Protein AF-A0AAT9HI46-F1 (afdb_monomer_lite)

InterPro domains:
  IPR004199 Beta galactosidase small chain/ domain 5 [PF02929] (7-74)
  IPR011013 Galactose mutarotase-like domain superfamily [SSF74650] (6-77)
  IPR014718 Glycoside hydrolase-type carbohydrate-binding [G3DSA:2.70.98.10] (1-78)
  IPR050347 Bacterial Beta-galactosidase [PTHR46323] (4-87)

Secondary structure (DSSP, 8-state):
-PPPS--EEEEESS-HHHHHSS--SGGGPPPPSS-EEEEES-------S-SSSPPPPGGG---TTS-------------HHHHHHHHTS-SS-SS-SSS------------------

Radius of gyration: 23.67 Å; chains: 1; bounding box: 73×34×56 Å

Foldseek 3Di:
DAFDLDKDKDKAQDDPCLVPPPDDDPVVGDGHPDIDMDIGRADADPDPPDPPDDDDDPVRDDDPVDDDDTDHDDDDDPDVVVVVVVVPDPSPDDDDDPPPDPDPDDDDDDDDDDDDD

Structure (mmCIF, N/CA/C/O backbone):
data_AF-A0AAT9HI46-F1
#
_entry.id   AF-A0AAT9HI46-F1
#
loop_
_atom_site.group_PDB
_atom_site.id
_atom_site.type_symbol
_atom_site.label_atom_id
_atom_site.label_alt_id
_atom_site.label_comp_id
_atom_site.label_asym_id
_atom_site.label_entity_id
_atom_site.label_seq_id
_atom_site.pdbx_PDB_ins_code
_atom_site.Cartn_x
_atom_site.Cartn_y
_atom_site.Cartn_z
_atom_site.occupancy
_atom_site.B_iso_or_equiv
_atom_site.auth_seq_id
_atom_site.auth_comp_id
_atom_site.auth_asym_id
_atom_site.auth_atom_id
_atom_site.pdbx_PDB_model_num
ATOM 1 N N . MET A 1 1 ? 8.479 -19.634 15.811 1.00 38.72 1 MET A N 1
ATOM 2 C CA . MET A 1 1 ? 8.395 -19.091 14.440 1.00 38.72 1 MET A CA 1
ATOM 3 C C . MET A 1 1 ? 8.182 -17.581 14.526 1.00 38.72 1 MET A C 1
ATOM 5 O O . MET A 1 1 ? 7.104 -17.132 14.912 1.00 38.72 1 MET A O 1
ATOM 9 N N . SER A 1 2 ? 9.244 -16.805 14.315 1.00 59.25 2 SER A N 1
ATOM 10 C CA . SER A 1 2 ? 9.208 -15.350 14.096 1.00 59.25 2 SER A CA 1
ATOM 11 C C . SER A 1 2 ? 8.816 -15.076 12.638 1.00 59.25 2 SER A C 1
ATOM 13 O O . SER A 1 2 ? 9.138 -15.886 11.776 1.00 59.25 2 SER A O 1
ATOM 15 N N . GLY A 1 3 ? 8.065 -14.001 12.376 1.00 59.81 3 GLY A N 1
ATOM 16 C CA . GLY A 1 3 ? 7.784 -13.564 11.000 1.00 59.81 3 GLY A CA 1
ATOM 17 C C . GLY A 1 3 ? 9.003 -12.884 10.375 1.00 59.81 3 GLY A C 1
ATOM 18 O O . GLY A 1 3 ? 9.970 -12.602 11.087 1.00 59.81 3 GLY A O 1
ATOM 19 N N . GLU A 1 4 ? 8.944 -12.616 9.071 1.00 69.25 4 GLU A N 1
ATOM 20 C CA . GLU A 1 4 ? 9.999 -11.871 8.369 1.00 69.25 4 GLU A CA 1
ATOM 21 C C . GLU A 1 4 ? 10.201 -10.475 8.998 1.00 69.25 4 GLU A C 1
ATOM 23 O O . GLU A 1 4 ? 9.215 -9.821 9.355 1.00 69.25 4 GLU A O 1
ATOM 28 N N . PRO A 1 5 ? 11.453 -10.003 9.164 1.00 69.69 5 PRO A N 1
ATOM 29 C CA . PRO A 1 5 ? 11.740 -8.770 9.894 1.00 69.69 5 PRO A CA 1
ATOM 30 C C . PRO A 1 5 ? 11.401 -7.501 9.102 1.00 69.69 5 PRO A C 1
ATOM 32 O O . PRO A 1 5 ? 11.257 -6.438 9.703 1.00 69.69 5 PRO A O 1
ATOM 35 N N . LEU A 1 6 ? 11.283 -7.594 7.773 1.00 80.19 6 LEU A N 1
ATOM 36 C CA . LEU A 1 6 ? 10.993 -6.469 6.887 1.00 80.19 6 LEU A CA 1
ATOM 37 C C . LEU A 1 6 ? 9.762 -6.796 6.038 1.00 80.19 6 LEU A C 1
ATOM 39 O O . LEU A 1 6 ? 9.737 -7.797 5.325 1.00 80.19 6 LEU A O 1
ATOM 43 N N . LEU A 1 7 ? 8.745 -5.945 6.142 1.00 89.38 7 LEU A N 1
ATOM 44 C CA . LEU A 1 7 ? 7.484 -6.022 5.409 1.00 89.38 7 LEU A CA 1
ATOM 45 C C . LEU A 1 7 ? 7.123 -4.626 4.910 1.00 89.38 7 LEU A C 1
ATOM 47 O O . LEU A 1 7 ? 7.458 -3.625 5.548 1.00 89.38 7 LEU A O 1
ATOM 51 N N . GLU A 1 8 ? 6.385 -4.568 3.812 1.00 93.00 8 GLU A N 1
ATOM 52 C CA . GLU A 1 8 ? 5.755 -3.341 3.340 1.00 93.00 8 GLU A CA 1
ATOM 53 C C . GLU A 1 8 ? 4.315 -3.281 3.854 1.00 93.00 8 GLU A C 1
ATOM 55 O O . GLU A 1 8 ? 3.567 -4.259 3.760 1.00 93.00 8 GLU A O 1
ATOM 60 N N . ILE A 1 9 ? 3.925 -2.134 4.416 1.00 93.88 9 ILE A N 1
ATOM 61 C CA . ILE A 1 9 ? 2.620 -1.943 5.054 1.00 93.88 9 ILE A CA 1
ATOM 62 C C . ILE A 1 9 ? 1.972 -0.660 4.536 1.00 93.88 9 ILE A C 1
ATOM 64 O O . ILE A 1 9 ? 2.613 0.387 4.480 1.00 93.88 9 ILE A O 1
ATOM 68 N N . ASN A 1 10 ? 0.678 -0.724 4.230 1.00 96.12 10 ASN A N 1
ATOM 69 C CA . ASN A 1 10 ? -0.170 0.439 3.971 1.00 96.12 10 ASN A CA 1
ATOM 70 C C . ASN A 1 10 ? -1.465 0.318 4.785 1.00 96.12 10 ASN A C 1
ATOM 72 O O . ASN A 1 10 ? -2.049 -0.762 4.847 1.00 96.12 10 ASN A O 1
ATOM 76 N N . ALA A 1 11 ? -1.924 1.415 5.384 1.00 96.31 11 ALA A N 1
ATOM 77 C CA . ALA A 1 11 ? -3.193 1.493 6.100 1.00 96.31 11 ALA A CA 1
ATOM 78 C C . ALA A 1 11 ? -3.970 2.724 5.618 1.00 96.31 11 ALA A C 1
ATOM 80 O O . ALA A 1 11 ? -3.483 3.848 5.729 1.00 96.31 11 ALA A O 1
ATOM 81 N N . SER A 1 12 ? -5.165 2.514 5.066 1.00 96.88 12 SER A N 1
ATOM 82 C CA . SER A 1 12 ? -5.964 3.569 4.432 1.00 96.88 12 SER A CA 1
ATOM 83 C C . SER A 1 12 ? -7.461 3.346 4.638 1.00 96.88 12 SER A C 1
ATOM 85 O O . SER A 1 12 ? -7.900 2.222 4.846 1.00 96.88 12 SER A O 1
ATOM 87 N N . HIS A 1 13 ? -8.267 4.400 4.518 1.00 97.69 13 HIS A N 1
ATOM 88 C CA . HIS A 1 13 ? -9.734 4.311 4.489 1.00 97.69 13 HIS A CA 1
ATOM 89 C C . HIS A 1 13 ? -10.299 3.989 3.092 1.00 97.69 13 HIS A C 1
ATOM 91 O O . HIS A 1 13 ? -11.505 4.101 2.870 1.00 97.69 13 HIS A O 1
ATOM 97 N N . PHE A 1 14 ? -9.438 3.596 2.150 1.00 96.62 14 PHE A N 1
ATOM 98 C CA . PHE A 1 14 ? -9.795 3.292 0.766 1.00 96.62 14 PHE A CA 1
ATOM 99 C C . PHE A 1 14 ? -9.270 1.917 0.361 1.00 96.62 14 PHE A C 1
ATOM 101 O O . PHE A 1 14 ? -8.122 1.565 0.645 1.00 96.62 14 PHE A O 1
ATOM 108 N N . THR A 1 15 ? -10.107 1.150 -0.329 1.00 95.19 15 THR A N 1
ATOM 109 C CA . THR A 1 15 ? -9.689 -0.086 -1.001 1.00 95.19 15 THR A CA 1
ATOM 110 C C . THR A 1 15 ? -8.917 0.238 -2.289 1.00 95.19 15 THR A C 1
ATOM 112 O O . THR A 1 15 ? -9.072 1.337 -2.833 1.00 95.19 15 THR A O 1
ATOM 115 N N . PRO A 1 16 ? -8.093 -0.688 -2.814 1.00 93.00 16 PRO A N 1
ATOM 116 C CA . PRO A 1 16 ? -7.467 -0.515 -4.127 1.00 93.00 16 PRO A CA 1
ATOM 117 C C . PRO A 1 16 ? -8.484 -0.232 -5.243 1.00 93.00 16 PRO A C 1
ATOM 119 O O . PRO A 1 16 ? -8.211 0.547 -6.158 1.00 93.00 16 PRO A O 1
ATOM 122 N N . GLU A 1 17 ? -9.676 -0.819 -5.153 1.00 93.88 17 GLU A N 1
ATOM 123 C CA . GLU A 1 17 ? -10.770 -0.616 -6.099 1.00 93.88 17 GLU A CA 1
ATOM 124 C C . GLU A 1 17 ? -11.326 0.810 -6.022 1.00 93.88 17 GLU A C 1
ATOM 126 O O . GLU A 1 17 ? -11.522 1.428 -7.066 1.00 93.88 17 GLU A O 1
ATOM 131 N N . ASP A 1 18 ? -11.498 1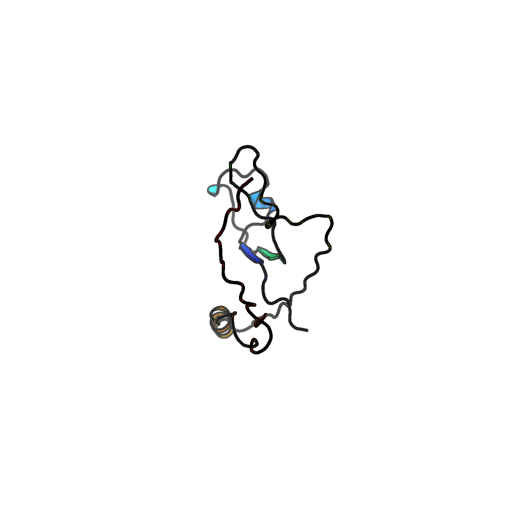.377 -4.820 1.00 94.06 18 ASP A N 1
ATOM 132 C CA . ASP A 1 18 ? -11.956 2.770 -4.657 1.00 94.06 18 ASP A CA 1
ATOM 133 C C . ASP A 1 18 ? -10.997 3.762 -5.339 1.00 94.06 18 ASP A C 1
ATOM 135 O O . ASP A 1 18 ? -11.427 4.762 -5.913 1.00 94.06 18 ASP A O 1
ATOM 139 N N . LEU A 1 19 ? -9.691 3.476 -5.298 1.00 92.94 19 LEU A N 1
ATOM 140 C CA . LEU A 1 19 ? -8.649 4.332 -5.873 1.00 92.94 19 LEU A CA 1
ATOM 141 C C . LEU A 1 19 ? -8.465 4.149 -7.388 1.00 92.94 19 LEU A C 1
ATOM 143 O O . LEU A 1 19 ? -7.959 5.052 -8.053 1.00 92.94 19 LEU A O 1
ATOM 147 N N . SER A 1 20 ? -8.839 2.993 -7.944 1.00 90.62 20 SER A N 1
ATOM 148 C CA . SER A 1 20 ? -8.592 2.649 -9.355 1.00 90.62 20 SER A CA 1
ATOM 149 C C . SER A 1 20 ? -9.841 2.720 -10.240 1.00 90.62 20 SER A C 1
ATOM 151 O O . SER A 1 20 ? -9.731 2.936 -11.452 1.00 90.62 20 SER A O 1
ATOM 153 N N . ALA A 1 21 ? -11.040 2.590 -9.668 1.00 87.75 21 ALA A N 1
ATOM 154 C CA . ALA A 1 21 ? -12.287 2.535 -10.420 1.00 87.75 21 ALA A CA 1
ATOM 155 C C . ALA A 1 21 ? -12.872 3.931 -10.681 1.00 87.75 21 ALA A C 1
ATOM 157 O O . ALA A 1 21 ? -13.687 4.449 -9.925 1.00 87.75 21 ALA A O 1
ATOM 158 N N . GLY A 1 22 ? -12.495 4.541 -11.806 1.00 82.88 22 GLY A N 1
ATOM 159 C CA . GLY A 1 22 ? -13.226 5.686 -12.374 1.00 82.88 22 GLY A CA 1
ATOM 160 C C . GLY A 1 22 ? -13.064 7.026 -11.645 1.00 82.88 22 GLY A C 1
ATOM 161 O O . GLY A 1 22 ? -13.409 8.059 -12.215 1.00 82.88 22 GLY A O 1
ATOM 162 N N . VAL A 1 23 ? -12.468 7.038 -10.455 1.00 91.75 23 VAL A N 1
ATOM 163 C CA . VAL A 1 23 ? -12.087 8.256 -9.739 1.00 91.75 23 VAL A CA 1
ATOM 164 C C . VAL A 1 23 ? -10.918 8.937 -10.455 1.00 91.75 23 VAL A C 1
ATOM 166 O O . VAL A 1 23 ? -10.015 8.287 -10.991 1.00 91.75 23 VAL A O 1
ATOM 169 N N . ARG A 1 24 ? -10.964 10.270 -10.536 1.00 93.69 24 ARG A N 1
ATOM 170 C CA . ARG A 1 24 ? -9.896 11.093 -11.143 1.00 93.69 24 ARG A CA 1
ATOM 171 C C . ARG A 1 24 ? -9.342 12.151 -10.203 1.00 93.69 24 ARG A C 1
ATOM 173 O O . ARG A 1 24 ? -8.229 12.622 -10.415 1.00 93.69 24 ARG A O 1
ATOM 180 N N . HIS A 1 25 ? -10.117 12.517 -9.190 1.00 94.00 25 HIS A N 1
ATOM 181 C CA . HIS A 1 25 ? -9.768 13.553 -8.233 1.00 94.00 25 HIS A CA 1
ATOM 182 C C . HIS A 1 25 ? -10.088 13.077 -6.819 1.00 94.00 25 HIS A C 1
ATOM 184 O O . HIS A 1 25 ? -11.083 12.391 -6.598 1.00 94.00 25 HIS A O 1
ATOM 190 N N . ASP A 1 26 ? -9.240 13.459 -5.874 1.00 91.94 26 ASP A N 1
ATOM 191 C CA . ASP A 1 26 ? -9.294 13.070 -4.465 1.00 91.94 26 ASP A CA 1
ATOM 192 C C . ASP A 1 26 ? -10.631 13.392 -3.783 1.00 91.94 26 ASP A C 1
ATOM 194 O O . ASP A 1 26 ? -11.163 12.554 -3.065 1.00 91.94 26 ASP A O 1
ATOM 198 N N . TYR A 1 27 ? -11.231 14.550 -4.061 1.00 94.19 27 TYR A N 1
ATOM 199 C CA . TYR A 1 27 ? -12.509 14.965 -3.468 1.00 94.19 27 TYR A CA 1
ATOM 200 C C . TYR A 1 27 ? -13.707 14.084 -3.862 1.00 94.19 27 TYR A C 1
ATOM 202 O O . TYR A 1 27 ? -14.786 14.219 -3.290 1.00 94.19 27 TYR A O 1
ATOM 210 N N . GLN A 1 28 ? -13.553 13.220 -4.869 1.00 94.12 28 GLN A N 1
ATOM 211 C CA . GLN A 1 28 ? -14.586 12.262 -5.272 1.00 94.12 28 GLN A CA 1
ATOM 212 C C . GLN A 1 28 ? -14.574 11.014 -4.380 1.00 94.12 28 GLN A C 1
ATOM 214 O O . GLN A 1 28 ? -15.531 10.241 -4.389 1.00 94.12 28 GLN A O 1
ATOM 219 N N . LEU A 1 29 ? -13.497 10.805 -3.618 1.00 94.62 29 LEU A N 1
ATOM 220 C CA . LEU A 1 29 ? -13.366 9.684 -2.705 1.00 94.62 29 LEU A CA 1
ATOM 221 C C . LEU A 1 29 ? -14.159 9.950 -1.427 1.00 94.62 29 LEU A C 1
ATOM 223 O O . LEU A 1 29 ? -14.006 10.981 -0.775 1.00 94.62 29 LEU A O 1
ATOM 227 N N . THR A 1 30 ? -14.973 8.973 -1.035 1.00 94.56 30 THR A N 1
ATOM 228 C CA . THR A 1 30 ? -15.635 8.958 0.273 1.00 94.56 30 THR A CA 1
ATOM 229 C C . THR A 1 30 ? -14.909 7.957 1.172 1.00 94.56 30 THR A C 1
ATOM 231 O O . THR A 1 30 ? -14.887 6.773 0.829 1.00 94.56 30 THR A O 1
ATOM 234 N N . PRO A 1 31 ? -14.278 8.394 2.279 1.00 96.19 31 PRO A N 1
ATOM 235 C CA . PRO A 1 31 ? -13.609 7.487 3.209 1.00 96.19 31 PRO A CA 1
ATOM 236 C C . PRO A 1 31 ? -14.571 6.442 3.772 1.00 96.19 31 PRO A C 1
ATOM 238 O O . PRO A 1 31 ? -15.722 6.752 4.080 1.00 96.19 31 PRO A O 1
ATOM 241 N N . ARG A 1 32 ? -14.093 5.208 3.935 1.00 95.94 32 ARG A N 1
ATOM 242 C CA . ARG A 1 32 ? -14.843 4.140 4.604 1.00 95.94 32 ARG A CA 1
ATOM 243 C C . ARG A 1 32 ? -14.680 4.225 6.120 1.00 95.94 32 ARG A C 1
ATOM 245 O O . ARG A 1 32 ? -13.622 4.613 6.611 1.00 95.94 32 ARG A O 1
ATOM 252 N N . ASP A 1 33 ? -15.676 3.735 6.855 1.00 97.94 33 ASP A N 1
ATOM 253 C CA . ASP A 1 33 ? -15.585 3.594 8.318 1.00 97.94 33 ASP A CA 1
ATOM 254 C C . ASP A 1 33 ? -14.481 2.606 8.739 1.00 97.94 33 ASP A C 1
ATOM 256 O O . ASP A 1 33 ? -13.871 2.743 9.798 1.00 97.94 33 ASP A O 1
ATOM 260 N N . ALA A 1 34 ? -14.202 1.606 7.897 1.00 96.88 34 ALA A N 1
ATOM 261 C CA . ALA A 1 34 ? -13.148 0.623 8.119 1.00 96.88 34 ALA A CA 1
ATOM 262 C C . ALA A 1 34 ? -11.778 1.110 7.615 1.00 96.88 34 ALA A C 1
ATOM 264 O O . ALA A 1 34 ? -11.684 1.827 6.618 1.00 96.88 34 ALA A O 1
ATOM 265 N N . VAL A 1 35 ? -10.712 0.626 8.258 1.00 97.00 35 VAL A N 1
ATOM 266 C CA . VAL A 1 35 ? -9.329 0.768 7.782 1.00 97.00 35 VAL A CA 1
ATOM 267 C C . VAL A 1 35 ? -8.934 -0.483 6.998 1.00 97.00 35 VAL A C 1
ATOM 269 O O . VAL A 1 35 ? -9.018 -1.603 7.501 1.00 97.00 35 VAL A O 1
ATOM 272 N N . VAL A 1 36 ? -8.474 -0.286 5.769 1.00 97.00 36 VAL A N 1
ATOM 273 C CA . VAL A 1 36 ? -7.909 -1.306 4.887 1.00 97.00 36 VAL A CA 1
ATOM 274 C C . VAL A 1 36 ? -6.408 -1.398 5.152 1.00 97.00 36 VAL A C 1
ATOM 276 O O . VAL A 1 36 ? -5.666 -0.459 4.863 1.00 97.00 36 VAL A O 1
ATOM 279 N N . LEU A 1 37 ? -5.965 -2.530 5.703 1.00 96.06 37 LEU A N 1
ATOM 280 C CA . LEU A 1 37 ? -4.555 -2.838 5.945 1.00 96.06 37 LEU A CA 1
ATOM 281 C C . LEU A 1 37 ? -4.026 -3.757 4.838 1.00 96.06 37 LEU A C 1
ATOM 283 O O . LEU A 1 37 ? -4.516 -4.873 4.677 1.00 96.06 37 LEU A O 1
ATOM 287 N N . GLN A 1 38 ? -3.004 -3.310 4.113 1.00 95.56 38 GLN A N 1
ATOM 288 C CA . GLN A 1 38 ? -2.255 -4.130 3.164 1.00 95.56 38 GLN A CA 1
ATOM 289 C C . GLN A 1 38 ? -0.923 -4.532 3.792 1.00 95.56 38 GLN A C 1
ATOM 291 O O . GLN A 1 38 ? -0.163 -3.673 4.238 1.00 95.56 38 GLN A O 1
ATOM 296 N N . VAL A 1 39 ? -0.668 -5.840 3.832 1.00 94.44 39 VAL A N 1
ATOM 297 C CA . VAL A 1 39 ? 0.569 -6.440 4.337 1.00 94.44 39 VAL A CA 1
ATOM 298 C C . VAL A 1 39 ? 1.208 -7.174 3.174 1.00 94.44 39 VAL A C 1
ATOM 300 O O . VAL A 1 39 ? 0.669 -8.182 2.729 1.00 94.44 39 VAL A O 1
ATOM 303 N N . ASN A 1 40 ? 2.326 -6.657 2.674 1.00 93.38 40 ASN A N 1
ATOM 304 C CA . ASN A 1 40 ? 2.995 -7.181 1.491 1.00 93.38 40 ASN A CA 1
ATOM 305 C C . ASN A 1 40 ? 4.408 -7.648 1.848 1.00 93.38 40 ASN A C 1
ATOM 307 O O . ASN A 1 40 ? 5.110 -7.015 2.638 1.00 93.38 40 ASN A O 1
ATOM 311 N N . HIS A 1 41 ? 4.853 -8.739 1.221 1.00 92.94 41 HIS A N 1
ATOM 312 C CA . HIS A 1 41 ? 6.272 -9.100 1.234 1.00 92.94 41 HIS A CA 1
ATOM 313 C C . HIS A 1 41 ? 7.087 -8.036 0.504 1.00 92.94 41 HIS A C 1
ATOM 315 O O . HIS A 1 41 ? 8.086 -7.552 1.024 1.00 92.94 41 HIS A O 1
ATOM 321 N N . ARG A 1 42 ? 6.666 -7.726 -0.727 1.00 92.12 42 ARG A N 1
ATOM 322 C CA . ARG A 1 42 ? 7.308 -6.792 -1.651 1.00 92.12 42 ARG A CA 1
ATOM 323 C C . ARG A 1 42 ? 6.264 -6.269 -2.627 1.00 92.12 42 ARG A C 1
ATOM 325 O O . ARG A 1 42 ? 5.369 -7.022 -3.019 1.00 92.12 42 ARG A O 1
ATOM 332 N N . GLN A 1 43 ? 6.446 -5.044 -3.088 1.00 94.50 43 GLN A N 1
ATOM 333 C CA . GLN A 1 43 ? 5.721 -4.458 -4.204 1.00 94.50 43 GLN A CA 1
ATOM 334 C C . GLN A 1 43 ? 6.694 -4.176 -5.353 1.00 94.50 43 GLN A C 1
ATOM 336 O O . GLN A 1 43 ? 7.858 -3.841 -5.140 1.00 94.50 43 GLN A O 1
ATOM 341 N N . MET A 1 44 ? 6.232 -4.333 -6.597 1.00 95.38 44 MET A N 1
ATOM 342 C CA . MET A 1 44 ? 7.038 -3.944 -7.755 1.00 95.38 44 MET A CA 1
ATOM 343 C C . MET A 1 44 ? 7.287 -2.432 -7.734 1.00 95.38 44 MET A C 1
ATOM 345 O O . MET A 1 44 ? 6.372 -1.653 -7.458 1.00 95.38 44 MET A O 1
ATOM 349 N N . GLY A 1 45 ? 8.513 -2.019 -8.058 1.00 94.38 45 GLY A N 1
ATOM 350 C CA . GLY A 1 45 ? 8.860 -0.607 -8.161 1.00 94.38 45 GLY A CA 1
ATOM 351 C C . GLY A 1 45 ? 8.001 0.112 -9.204 1.00 94.38 45 GLY A C 1
ATOM 352 O O . GLY A 1 45 ? 7.662 -0.454 -10.244 1.00 94.38 45 GLY A O 1
ATOM 353 N N . VAL A 1 46 ? 7.669 1.374 -8.933 1.00 94.06 46 VAL A N 1
ATOM 354 C CA . VAL A 1 46 ? 6.783 2.190 -9.784 1.00 94.06 46 VAL A CA 1
ATOM 355 C C . VAL A 1 46 ? 7.440 2.550 -11.126 1.00 94.06 46 VAL A C 1
ATOM 357 O O . VAL A 1 46 ? 6.750 2.667 -12.135 1.00 94.06 46 VAL A O 1
ATOM 360 N N . GLY A 1 47 ? 8.769 2.706 -11.146 1.00 94.00 47 GLY A N 1
ATOM 361 C CA . GLY A 1 47 ? 9.511 3.258 -12.283 1.00 94.00 47 GLY A CA 1
ATOM 362 C C . GLY A 1 47 ? 9.499 4.790 -12.277 1.00 94.00 47 GLY A C 1
ATOM 363 O O . GLY A 1 47 ? 9.367 5.399 -11.216 1.00 94.00 47 GLY A O 1
ATOM 364 N N . GLY A 1 48 ? 9.640 5.410 -13.454 1.00 93.69 48 GLY A N 1
ATOM 365 C CA . GLY A 1 48 ? 9.540 6.869 -13.601 1.00 93.69 48 GLY A CA 1
ATOM 366 C C . GLY A 1 48 ? 10.725 7.573 -14.264 1.00 93.69 48 GLY A C 1
ATOM 367 O O . GLY A 1 48 ? 10.715 8.799 -14.313 1.00 93.69 48 GLY A O 1
ATOM 368 N N . ASP A 1 49 ? 11.705 6.846 -14.817 1.00 94.75 49 ASP A N 1
ATOM 369 C CA . ASP A 1 49 ? 12.780 7.432 -15.645 1.00 94.75 49 ASP A CA 1
ATOM 370 C C . ASP A 1 49 ? 12.221 8.330 -16.757 1.00 94.75 49 ASP A C 1
ATOM 372 O O . ASP A 1 49 ? 12.774 9.379 -17.087 1.00 94.75 49 ASP A O 1
ATOM 376 N N . ASN A 1 50 ? 11.082 7.922 -17.317 1.00 92.25 50 ASN A N 1
ATOM 377 C CA . ASN A 1 50 ? 10.170 8.811 -18.009 1.00 92.25 50 ASN A CA 1
ATOM 378 C C . ASN A 1 50 ? 8.719 8.355 -17.810 1.00 92.25 50 ASN A C 1
ATOM 380 O O . ASN A 1 50 ? 8.452 7.214 -17.431 1.00 92.25 50 ASN A O 1
ATOM 384 N N . SER A 1 51 ? 7.777 9.249 -18.109 1.00 90.12 51 SER A N 1
ATOM 385 C CA . SER A 1 51 ? 6.339 8.990 -17.954 1.00 90.12 51 SER A CA 1
ATOM 386 C C . SER A 1 51 ? 5.670 8.464 -19.232 1.00 90.12 51 SER A C 1
ATOM 388 O O . SER A 1 51 ? 4.445 8.495 -19.328 1.00 90.12 51 SER A O 1
ATOM 390 N N . TRP A 1 52 ? 6.440 8.031 -20.239 1.00 88.62 52 TRP A N 1
ATOM 391 C CA . TRP A 1 52 ? 5.925 7.679 -21.575 1.00 88.62 52 TRP A CA 1
ATOM 392 C C . TRP A 1 52 ? 6.487 6.367 -22.142 1.00 88.62 52 TRP A C 1
ATOM 394 O O . TRP A 1 52 ? 6.508 6.175 -23.357 1.00 88.62 52 TRP A O 1
ATOM 404 N N . GLY A 1 53 ? 6.909 5.441 -21.277 1.00 86.69 53 GLY A N 1
ATOM 405 C CA . GLY A 1 53 ? 7.149 4.051 -21.678 1.00 86.69 53 GLY A CA 1
ATOM 406 C C . GLY A 1 53 ? 8.360 3.371 -21.052 1.00 86.69 53 GLY A C 1
ATOM 407 O O . GLY A 1 53 ? 8.484 2.156 -21.194 1.00 86.69 53 GLY A O 1
ATOM 408 N N . ALA A 1 54 ? 9.236 4.096 -20.348 1.00 91.88 54 ALA A N 1
ATOM 409 C CA . ALA A 1 54 ? 10.291 3.448 -19.575 1.00 91.88 54 ALA A CA 1
ATOM 410 C C . ALA A 1 54 ? 9.680 2.568 -18.478 1.00 91.88 54 ALA A C 1
ATOM 412 O O . ALA A 1 54 ? 8.809 2.998 -17.722 1.00 91.88 54 ALA A O 1
ATOM 413 N N . HIS A 1 55 ? 10.134 1.319 -18.409 1.00 91.50 55 HIS A N 1
ATOM 414 C CA . HIS A 1 55 ? 9.774 0.402 -17.336 1.00 91.50 55 HIS A CA 1
ATOM 415 C C . HIS A 1 55 ? 10.661 0.607 -16.110 1.00 91.50 55 HIS A C 1
ATOM 417 O O . HIS A 1 55 ? 11.745 1.177 -16.194 1.00 91.50 55 HIS A O 1
ATOM 423 N N . THR A 1 56 ? 10.201 0.079 -14.980 1.00 93.31 56 THR A N 1
ATOM 424 C CA . THR A 1 56 ? 10.996 -0.095 -13.763 1.00 93.31 56 THR A CA 1
ATOM 425 C C . THR A 1 56 ? 12.325 -0.799 -14.076 1.00 93.31 56 THR A C 1
ATOM 427 O O . THR A 1 56 ? 12.364 -1.679 -14.939 1.00 93.31 56 THR A O 1
ATOM 430 N N . HIS A 1 57 ? 13.404 -0.436 -13.378 1.00 93.75 57 HIS A N 1
ATOM 431 C CA . HIS A 1 57 ? 14.688 -1.145 -13.459 1.00 93.75 57 HIS A CA 1
ATOM 432 C C . HIS A 1 57 ? 14.569 -2.571 -12.901 1.00 93.75 57 HIS A C 1
ATOM 434 O O . HIS A 1 57 ? 13.719 -2.843 -12.047 1.00 93.75 57 HIS A O 1
ATOM 440 N N . ASP A 1 58 ? 15.387 -3.496 -13.401 1.00 93.38 58 ASP A N 1
ATOM 441 C CA . ASP A 1 58 ? 15.240 -4.932 -13.127 1.00 93.38 58 ASP A CA 1
ATOM 442 C C . ASP A 1 58 ? 15.446 -5.292 -11.649 1.00 93.38 58 ASP A C 1
ATOM 444 O O . ASP A 1 58 ? 14.788 -6.200 -11.141 1.00 93.38 58 ASP A O 1
ATOM 448 N N . GLU A 1 59 ? 16.281 -4.547 -10.922 1.00 92.94 59 GLU A N 1
ATOM 449 C CA . GLU A 1 59 ? 16.513 -4.732 -9.487 1.00 92.94 59 GLU A CA 1
ATOM 450 C C . GLU A 1 59 ? 15.277 -4.450 -8.617 1.00 92.94 59 GLU A C 1
ATOM 452 O O . GLU A 1 59 ? 15.206 -4.934 -7.486 1.00 92.94 59 GLU A O 1
ATOM 457 N N . PHE A 1 60 ? 14.283 -3.725 -9.144 1.00 94.19 60 PHE A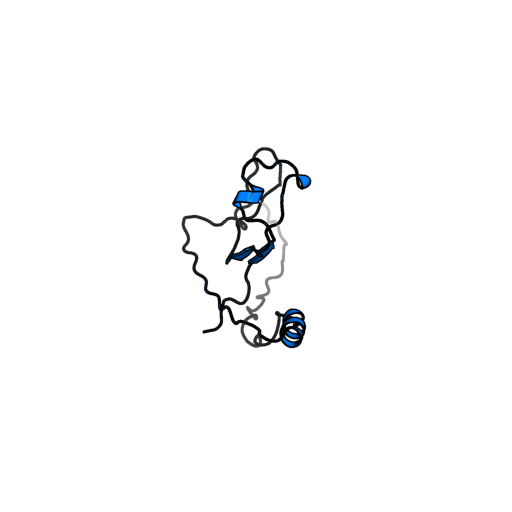 N 1
ATOM 458 C CA . PHE A 1 60 ? 13.023 -3.420 -8.455 1.00 94.19 60 PHE A CA 1
ATOM 459 C C . PHE A 1 60 ? 11.818 -4.165 -9.052 1.00 94.19 60 PHE A C 1
ATOM 461 O O . PHE A 1 60 ? 10.667 -3.845 -8.737 1.00 94.19 60 PHE A O 1
ATOM 468 N N . LYS A 1 61 ? 12.052 -5.159 -9.920 1.00 94.94 61 LYS A N 1
ATOM 469 C CA . LYS A 1 61 ? 10.996 -6.017 -10.474 1.00 94.94 61 LYS A CA 1
ATOM 470 C C . LYS A 1 61 ? 10.761 -7.261 -9.627 1.00 94.94 61 LYS A C 1
ATOM 472 O O . LYS A 1 61 ? 11.674 -7.850 -9.050 1.00 94.94 61 LYS A O 1
ATOM 477 N N . LEU A 1 62 ? 9.510 -7.709 -9.636 1.00 94.31 62 LEU A N 1
ATOM 478 C CA . LEU A 1 62 ? 9.126 -9.041 -9.181 1.00 94.31 62 LEU A CA 1
ATOM 479 C C . LEU A 1 62 ? 9.009 -9.933 -10.420 1.00 94.31 62 LEU A C 1
ATOM 481 O O . LEU A 1 62 ? 8.071 -9.791 -11.202 1.00 94.31 62 LEU A O 1
ATOM 485 N N . LEU A 1 63 ? 10.010 -10.784 -10.644 1.00 94.94 63 LEU A N 1
ATOM 486 C CA . LEU A 1 63 ? 10.122 -11.592 -11.858 1.00 94.94 63 LEU A CA 1
ATOM 487 C C . LEU A 1 63 ? 9.308 -12.886 -11.724 1.00 94.94 63 LEU A C 1
ATOM 489 O O . LEU A 1 63 ? 9.338 -13.542 -10.687 1.00 94.94 63 LEU A O 1
ATOM 493 N N . ALA A 1 64 ? 8.589 -13.262 -12.784 1.00 93.50 64 ALA A N 1
ATOM 494 C CA . ALA A 1 64 ? 7.674 -14.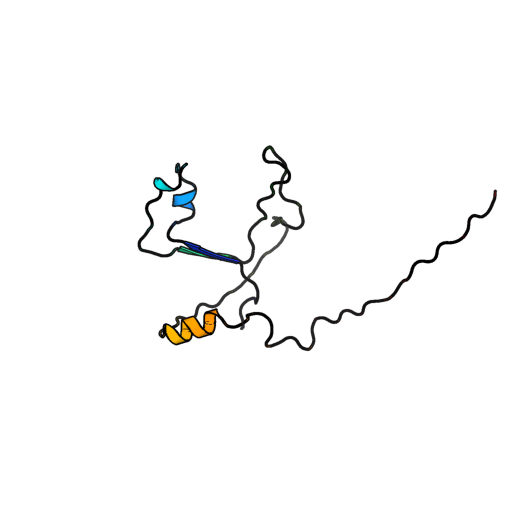409 -12.776 1.00 93.50 64 ALA A CA 1
ATOM 495 C C . ALA A 1 64 ? 8.378 -15.780 -12.743 1.00 93.50 64 ALA A C 1
ATOM 497 O O . ALA A 1 64 ? 7.734 -16.798 -12.509 1.00 93.50 64 ALA A O 1
ATOM 498 N N . ASP A 1 65 ? 9.689 -15.815 -12.979 1.00 95.44 65 ASP A N 1
ATOM 499 C CA . ASP A 1 65 ? 10.527 -17.016 -12.957 1.00 95.44 65 ASP A CA 1
ATOM 500 C C . ASP A 1 65 ? 11.060 -17.356 -11.553 1.00 95.44 65 ASP A C 1
ATOM 502 O O . ASP A 1 65 ? 11.949 -18.196 -11.408 1.00 95.44 65 ASP A O 1
ATOM 506 N N . ARG A 1 66 ? 10.528 -16.710 -10.507 1.00 92.88 66 ARG A N 1
ATOM 507 C CA . ARG A 1 66 ? 10.947 -16.893 -9.114 1.00 92.88 66 ARG A CA 1
ATOM 508 C C . ARG A 1 66 ? 9.771 -17.242 -8.217 1.00 92.88 66 ARG A C 1
ATOM 510 O O . ARG A 1 66 ? 8.666 -16.731 -8.377 1.00 92.88 66 ARG A O 1
ATOM 517 N N . GLU A 1 67 ? 10.044 -18.070 -7.218 1.00 94.44 67 GLU A N 1
ATOM 518 C CA . GLU A 1 67 ? 9.109 -18.340 -6.132 1.00 94.44 67 GLU A CA 1
ATOM 519 C C . GLU A 1 67 ? 9.294 -17.308 -5.011 1.00 94.44 67 GLU A C 1
ATOM 521 O O . GLU A 1 67 ? 10.416 -17.035 -4.575 1.00 94.44 67 GLU A O 1
ATOM 526 N N . TYR A 1 68 ? 8.189 -16.734 -4.535 1.00 91.50 68 TYR A N 1
ATOM 527 C CA . TYR A 1 68 ? 8.171 -15.793 -3.419 1.00 91.50 68 TYR A CA 1
ATOM 528 C C . TYR A 1 68 ? 7.252 -16.331 -2.327 1.00 91.50 68 TYR A C 1
ATOM 530 O O . TYR A 1 68 ? 6.049 -16.470 -2.533 1.00 91.50 68 TYR A O 1
ATOM 538 N N . ALA A 1 69 ? 7.807 -16.573 -1.145 1.00 91.56 69 ALA A N 1
ATOM 539 C CA . ALA A 1 69 ? 7.059 -16.969 0.040 1.00 91.56 69 ALA A CA 1
ATOM 540 C C . ALA A 1 69 ? 7.397 -16.026 1.195 1.00 91.56 69 ALA A C 1
ATOM 542 O O . ALA A 1 69 ? 8.527 -15.556 1.308 1.00 91.56 69 ALA A O 1
ATOM 543 N N . TYR A 1 70 ? 6.412 -15.735 2.039 1.00 91.62 70 TYR A N 1
ATOM 544 C CA . TYR A 1 70 ? 6.606 -14.983 3.273 1.00 91.62 70 TYR A CA 1
ATOM 545 C C . TYR A 1 70 ? 5.505 -15.321 4.271 1.00 91.62 70 TYR A C 1
ATOM 547 O O . TYR A 1 70 ? 4.440 -15.819 3.903 1.00 91.62 70 TYR A O 1
ATOM 555 N N . THR A 1 71 ? 5.764 -15.035 5.544 1.00 90.62 71 THR A N 1
ATOM 556 C CA . THR A 1 71 ? 4.783 -15.209 6.614 1.00 90.62 71 THR A CA 1
ATOM 557 C C . THR A 1 71 ? 4.822 -14.024 7.565 1.00 90.62 71 THR A C 1
ATOM 559 O O . THR A 1 71 ? 5.856 -13.386 7.765 1.00 90.62 71 THR A O 1
ATOM 562 N N . TYR A 1 72 ? 3.680 -13.745 8.178 1.00 91.12 72 TYR A N 1
ATOM 563 C CA . TYR A 1 72 ? 3.532 -12.718 9.196 1.00 91.12 72 TYR A CA 1
ATOM 564 C C . TYR A 1 72 ? 2.619 -13.223 10.311 1.00 91.12 72 TYR A C 1
ATOM 566 O O . TYR A 1 72 ? 1.883 -14.198 10.155 1.00 91.12 72 TYR A O 1
ATOM 574 N N . ARG A 1 73 ? 2.678 -12.555 11.465 1.00 89.56 73 ARG A N 1
ATOM 575 C CA . ARG A 1 73 ? 1.851 -12.879 12.628 1.00 89.56 73 ARG A CA 1
ATOM 576 C C . ARG A 1 73 ? 1.129 -11.634 13.104 1.00 89.56 73 ARG A C 1
ATOM 578 O O . ARG A 1 73 ? 1.768 -10.642 13.441 1.00 89.56 73 ARG A O 1
ATOM 585 N N . LEU A 1 74 ? -0.191 -11.729 13.210 1.00 89.94 74 LEU A N 1
ATOM 586 C CA . LEU A 1 74 ? -1.012 -10.700 13.832 1.00 89.94 74 LEU A CA 1
ATOM 587 C C . LEU A 1 74 ? -1.238 -11.056 15.300 1.00 89.94 74 LEU A C 1
ATOM 589 O O . LEU A 1 74 ? -1.593 -12.187 15.632 1.00 89.94 74 LEU A O 1
ATOM 593 N N . ARG A 1 75 ? -1.007 -10.083 16.182 1.00 89.62 75 ARG A N 1
ATOM 594 C CA . ARG A 1 75 ? -1.342 -10.171 17.603 1.00 89.62 75 ARG A CA 1
ATOM 595 C C . ARG A 1 75 ? -2.198 -8.957 17.952 1.00 89.62 75 ARG A C 1
ATOM 597 O O . ARG A 1 75 ? -1.701 -7.844 17.783 1.00 89.62 75 ARG A O 1
ATOM 604 N N . PRO A 1 76 ? -3.442 -9.142 18.423 1.00 91.19 76 PRO A N 1
ATOM 605 C CA . PRO A 1 76 ? -4.237 -8.021 18.893 1.00 91.19 76 PRO A CA 1
ATOM 606 C C . PRO A 1 76 ? -3.568 -7.401 20.120 1.00 91.19 76 PRO A C 1
ATOM 608 O O . PRO A 1 76 ? -3.060 -8.112 20.991 1.00 91.19 76 PRO A O 1
ATOM 611 N N . LEU A 1 77 ? -3.575 -6.074 20.174 1.00 90.06 77 LEU A N 1
ATOM 612 C CA . LEU A 1 77 ? -3.193 -5.308 21.351 1.00 90.06 77 LEU A CA 1
ATOM 613 C C . LEU A 1 77 ? -4.478 -4.738 21.934 1.00 90.06 77 LEU A C 1
ATOM 615 O O . LEU A 1 77 ? -5.226 -4.055 21.239 1.00 90.06 77 LEU A O 1
ATOM 619 N N . THR A 1 78 ? -4.769 -5.097 23.178 1.00 93.38 78 THR A N 1
ATOM 620 C CA . THR A 1 78 ? -6.008 -4.707 23.863 1.00 93.38 78 THR A CA 1
ATOM 621 C C . THR A 1 78 ? -5.860 -3.408 24.646 1.00 93.38 78 THR A C 1
ATOM 623 O O . THR A 1 78 ? -6.862 -2.841 25.066 1.00 93.38 78 THR A O 1
ATOM 626 N N . ASP A 1 79 ? -4.624 -2.948 24.836 1.00 94.31 79 ASP A N 1
ATOM 627 C CA . ASP A 1 79 ? -4.278 -1.721 25.539 1.00 94.31 79 ASP A CA 1
ATOM 628 C C . ASP A 1 79 ? -3.623 -0.729 24.563 1.00 94.31 79 ASP A C 1
ATOM 630 O O . ASP A 1 79 ? -2.648 -1.049 23.873 1.00 94.31 79 ASP A O 1
ATOM 634 N N . VAL A 1 80 ? -4.207 0.466 24.460 1.00 91.19 80 VAL A N 1
ATOM 635 C CA . VAL A 1 80 ? -3.787 1.495 23.496 1.00 91.19 80 VAL A CA 1
ATOM 636 C C . VAL A 1 80 ? -2.480 2.163 23.921 1.00 91.19 80 VAL A C 1
ATOM 638 O O . VAL A 1 80 ? -1.679 2.537 23.057 1.00 91.19 80 VAL A O 1
ATOM 641 N N . ASP A 1 81 ? -2.226 2.279 25.223 1.00 92.19 81 ASP A N 1
ATOM 642 C CA . ASP A 1 81 ? -0.994 2.866 25.742 1.00 92.19 81 ASP A CA 1
ATOM 643 C C . ASP A 1 81 ? 0.184 1.914 25.492 1.00 92.19 81 ASP A C 1
ATOM 645 O O . ASP A 1 81 ? 1.223 2.335 24.971 1.00 92.19 81 ASP A O 1
ATOM 649 N N . GLU A 1 82 ? -0.005 0.609 25.731 1.00 90.31 82 GLU A N 1
ATOM 650 C CA . GLU A 1 82 ? 0.955 -0.438 25.359 1.00 90.31 82 GLU A CA 1
ATOM 651 C C . GLU A 1 82 ? 1.210 -0.429 23.844 1.00 90.31 82 GLU A C 1
ATOM 653 O O . GLU A 1 82 ? 2.364 -0.440 23.406 1.00 90.31 82 GLU A O 1
ATOM 658 N N . ALA A 1 83 ? 0.157 -0.352 23.023 1.00 89.81 83 ALA A N 1
ATOM 659 C CA . ALA A 1 83 ? 0.292 -0.303 21.568 1.00 89.81 83 ALA A CA 1
ATOM 660 C C . ALA A 1 83 ? 1.076 0.925 21.086 1.00 89.81 83 ALA A C 1
ATOM 662 O O . ALA A 1 83 ? 1.942 0.818 20.211 1.00 89.81 83 ALA A O 1
ATOM 663 N N . THR A 1 84 ? 0.819 2.086 21.688 1.00 90.94 84 THR A N 1
ATOM 664 C CA . THR A 1 84 ? 1.520 3.336 21.380 1.00 90.94 84 THR A CA 1
ATOM 665 C C . THR A 1 84 ? 2.989 3.270 21.791 1.00 90.94 84 THR A C 1
ATOM 667 O O . THR A 1 84 ? 3.855 3.754 21.062 1.00 90.94 84 THR A O 1
ATOM 670 N N . ALA A 1 85 ? 3.294 2.651 22.932 1.00 89.31 85 ALA A N 1
ATOM 671 C CA . ALA A 1 85 ? 4.668 2.430 23.363 1.00 89.31 85 ALA A CA 1
ATOM 672 C C . ALA A 1 85 ? 5.408 1.464 22.422 1.00 89.31 85 ALA A C 1
ATOM 674 O O . ALA A 1 85 ? 6.545 1.732 22.034 1.00 89.31 85 ALA A O 1
ATOM 675 N N . LEU A 1 86 ? 4.761 0.366 22.011 1.00 88.06 86 LEU A N 1
ATOM 676 C CA . LEU A 1 86 ? 5.341 -0.628 21.105 1.00 88.06 86 LEU A CA 1
ATOM 677 C C . LEU A 1 86 ? 5.624 -0.067 19.705 1.00 88.06 86 LEU A C 1
ATOM 679 O O . LEU A 1 86 ? 6.676 -0.377 19.150 1.00 88.06 86 LEU A O 1
ATOM 683 N N . SER A 1 87 ? 4.741 0.770 19.150 1.00 85.00 87 SER A N 1
ATOM 684 C CA . SER A 1 87 ? 4.895 1.316 17.789 1.00 85.00 87 SER A CA 1
ATOM 685 C C . SER A 1 87 ? 6.104 2.239 17.622 1.00 85.00 87 SER A C 1
ATOM 687 O O . SER A 1 87 ? 6.622 2.387 16.519 1.00 85.00 8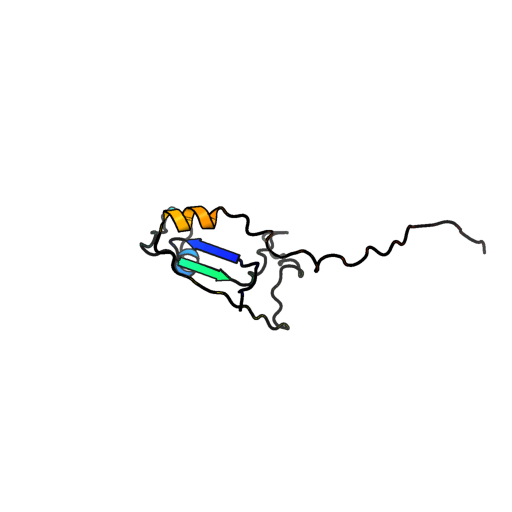7 SER A O 1
ATOM 689 N N . ARG A 1 88 ? 6.582 2.844 18.714 1.00 86.69 88 ARG A N 1
ATOM 690 C CA . ARG A 1 88 ? 7.731 3.764 18.714 1.00 86.69 88 ARG A CA 1
ATOM 691 C C . ARG A 1 88 ? 9.062 3.072 18.996 1.00 86.69 88 ARG A C 1
ATOM 693 O O . ARG A 1 88 ? 10.101 3.733 18.997 1.00 86.69 88 ARG A O 1
ATOM 700 N N . ARG A 1 89 ? 9.057 1.764 19.270 1.00 83.06 89 ARG A N 1
ATOM 701 C CA . ARG A 1 89 ? 10.289 1.007 19.507 1.00 83.06 89 ARG A CA 1
ATOM 702 C C . ARG A 1 89 ? 11.061 0.866 18.192 1.00 83.06 89 ARG A C 1
ATOM 704 O O . ARG A 1 89 ? 10.468 0.432 17.205 1.00 83.06 89 ARG A O 1
ATOM 711 N N . PRO A 1 90 ? 12.372 1.165 18.164 1.00 78.81 90 PRO A N 1
ATOM 712 C CA . PRO A 1 90 ? 13.198 0.892 16.997 1.00 78.81 90 PRO A CA 1
ATOM 713 C C . PRO A 1 90 ? 13.105 -0.588 16.614 1.00 78.81 90 PRO A C 1
ATOM 715 O O . PRO A 1 90 ? 13.379 -1.466 17.430 1.00 78.81 90 PRO A O 1
ATOM 718 N N . THR A 1 91 ? 12.695 -0.870 15.379 1.00 64.69 91 THR A N 1
ATOM 719 C CA . THR A 1 91 ? 12.585 -2.244 14.856 1.00 64.69 91 THR A CA 1
ATOM 720 C C . THR A 1 91 ? 13.955 -2.819 14.475 1.00 64.69 91 THR A C 1
ATOM 722 O O . THR A 1 91 ? 14.120 -4.031 14.376 1.00 64.69 91 THR A O 1
ATOM 725 N N . ALA A 1 92 ? 14.969 -1.962 14.313 1.00 54.53 92 ALA A N 1
ATOM 726 C CA . ALA A 1 92 ? 16.344 -2.371 14.072 1.00 54.53 92 ALA A CA 1
ATOM 727 C C . ALA A 1 92 ? 17.102 -2.546 15.399 1.00 54.53 92 ALA A C 1
ATOM 729 O O . ALA A 1 92 ? 17.430 -1.563 16.060 1.00 54.53 92 ALA A O 1
ATOM 730 N N . GLY A 1 93 ? 17.423 -3.796 15.745 1.00 50.94 93 GLY A N 1
ATOM 731 C CA . GLY A 1 93 ? 18.478 -4.112 16.713 1.00 50.94 93 GLY A CA 1
ATOM 732 C C . GLY A 1 93 ? 18.023 -4.669 18.062 1.00 50.94 93 GLY A C 1
ATOM 733 O O . GLY A 1 93 ? 18.193 -4.008 19.082 1.00 50.94 93 GLY A O 1
ATOM 734 N N . SER A 1 94 ? 17.560 -5.922 18.092 1.00 44.84 94 SER A N 1
ATOM 735 C CA . SER A 1 94 ? 17.697 -6.757 19.299 1.00 44.84 94 SER A CA 1
ATOM 736 C C . SER A 1 94 ? 18.490 -8.048 19.099 1.00 44.84 94 SER A C 1
ATOM 738 O O . SER A 1 94 ? 18.947 -8.585 20.094 1.00 44.84 94 SER A O 1
ATOM 740 N N . ASP A 1 95 ? 18.739 -8.515 17.867 1.00 44.94 95 ASP A N 1
ATOM 741 C CA . ASP A 1 95 ? 19.347 -9.841 17.652 1.00 44.94 95 ASP A CA 1
ATOM 742 C C . ASP A 1 95 ? 20.278 -9.872 16.423 1.00 44.94 95 ASP A C 1
ATOM 744 O O . ASP A 1 95 ? 20.038 -10.595 15.457 1.00 44.94 95 ASP A O 1
ATOM 748 N N . ARG A 1 96 ? 21.331 -9.041 16.399 1.00 44.44 96 ARG A N 1
ATOM 749 C CA . ARG A 1 96 ? 22.369 -9.143 15.355 1.00 44.44 96 ARG A CA 1
ATOM 750 C C . ARG A 1 96 ? 23.772 -8.839 15.868 1.00 44.44 96 ARG A C 1
ATOM 752 O O . ARG A 1 96 ? 24.449 -7.956 15.347 1.00 44.44 96 ARG A O 1
ATOM 759 N N . GLU A 1 97 ? 24.218 -9.615 16.841 1.00 39.34 97 GLU A N 1
ATOM 760 C CA . GLU A 1 97 ? 25.595 -10.104 16.761 1.00 39.34 97 GLU A CA 1
ATOM 761 C C . GLU A 1 97 ? 25.554 -11.384 15.895 1.00 39.34 97 GLU A C 1
ATOM 763 O O . GLU A 1 97 ? 24.552 -12.092 15.901 1.00 39.34 97 GLU A O 1
ATOM 768 N N . ASP A 1 98 ? 26.583 -11.617 15.079 1.00 44.31 98 ASP A N 1
ATOM 769 C CA . ASP A 1 98 ? 26.850 -12.842 14.292 1.00 44.31 98 ASP A CA 1
ATOM 770 C C . ASP A 1 98 ? 26.383 -13.053 12.837 1.00 44.31 98 ASP A C 1
ATOM 772 O O . ASP A 1 98 ? 26.755 -14.077 12.270 1.00 44.31 98 ASP A O 1
ATOM 776 N N . LEU A 1 99 ? 25.736 -12.124 12.114 1.00 43.56 99 LEU A N 1
ATOM 777 C CA . LEU A 1 99 ? 25.495 -12.389 10.670 1.00 43.56 99 LEU A CA 1
ATOM 778 C C . LEU A 1 99 ? 25.615 -11.200 9.714 1.00 43.56 99 LEU A C 1
ATOM 780 O O . LEU A 1 99 ? 24.830 -11.043 8.783 1.00 43.56 99 LEU A O 1
ATOM 784 N N . CYS A 1 100 ? 26.615 -10.344 9.919 1.00 32.53 100 CYS A N 1
ATOM 785 C CA . CYS A 1 100 ? 27.042 -9.401 8.881 1.00 32.53 100 CYS A CA 1
ATOM 786 C C . CYS A 1 100 ? 28.512 -9.022 9.030 1.00 32.53 100 CYS A C 1
ATOM 788 O O . CYS A 1 100 ? 28.867 -7.853 9.148 1.00 32.53 100 CYS A O 1
ATOM 790 N N . ALA A 1 101 ? 29.368 -10.033 9.010 1.00 32.53 101 ALA A N 1
ATOM 791 C CA . ALA A 1 101 ? 30.761 -9.863 8.647 1.00 32.53 101 ALA A CA 1
ATOM 792 C C . ALA A 1 101 ? 31.065 -10.867 7.532 1.00 32.53 101 ALA A C 1
ATOM 794 O O . ALA A 1 101 ? 31.491 -11.988 7.784 1.00 32.53 101 ALA A O 1
ATOM 795 N N . ALA A 1 102 ? 30.812 -10.475 6.283 1.00 34.62 102 ALA A N 1
ATOM 796 C CA . ALA A 1 102 ? 31.590 -11.029 5.183 1.00 34.62 102 ALA A CA 1
ATOM 797 C C . ALA A 1 102 ? 32.921 -10.255 5.161 1.00 34.62 102 ALA A C 1
ATOM 799 O O . ALA A 1 102 ? 32.889 -9.021 5.215 1.00 34.62 102 ALA A O 1
ATOM 800 N N . PRO A 1 103 ? 34.088 -10.921 5.143 1.00 32.28 103 PRO A N 1
ATOM 801 C CA . PRO A 1 103 ? 35.363 -10.225 5.198 1.00 32.28 103 PRO A CA 1
ATOM 802 C C . PRO A 1 103 ? 35.571 -9.407 3.922 1.00 32.28 103 PRO A C 1
ATOM 804 O O . PRO A 1 103 ? 35.498 -9.926 2.808 1.00 32.28 103 PRO A O 1
ATOM 807 N N . ALA A 1 104 ? 35.874 -8.122 4.103 1.00 36.00 104 ALA A N 1
ATOM 808 C CA . ALA A 1 104 ? 36.430 -7.273 3.064 1.00 36.00 104 ALA A CA 1
ATOM 809 C C . ALA A 1 104 ? 37.820 -7.811 2.682 1.00 36.00 104 ALA A C 1
ATOM 811 O O . ALA A 1 104 ? 38.823 -7.529 3.336 1.00 36.00 104 ALA A O 1
ATOM 812 N N . GLY A 1 105 ? 37.866 -8.636 1.638 1.00 31.73 105 GLY A N 1
ATOM 813 C CA . GLY A 1 105 ? 39.099 -9.043 0.979 1.00 31.73 105 GLY A CA 1
ATOM 814 C C . GLY A 1 105 ? 39.650 -7.881 0.160 1.00 31.73 105 GLY A C 1
ATOM 815 O O . GLY A 1 105 ? 39.073 -7.495 -0.852 1.00 31.73 105 GLY A O 1
ATOM 816 N N . ALA A 1 106 ? 40.754 -7.317 0.636 1.00 36.28 106 ALA A N 1
ATOM 817 C CA . ALA A 1 106 ? 41.517 -6.256 0.004 1.00 36.28 106 ALA A CA 1
ATOM 818 C C . ALA A 1 106 ? 42.066 -6.662 -1.376 1.00 36.28 106 ALA A C 1
ATOM 820 O O . ALA A 1 106 ? 42.557 -7.773 -1.563 1.00 36.28 106 ALA A O 1
ATOM 821 N N . GLY A 1 107 ? 42.067 -5.713 -2.311 1.00 31.66 107 GLY A N 1
ATOM 822 C CA . GLY A 1 107 ? 42.715 -5.830 -3.616 1.00 31.66 107 GLY A CA 1
ATOM 823 C C . GLY A 1 107 ? 42.934 -4.450 -4.223 1.00 31.66 107 GLY A C 1
ATOM 824 O O . GLY A 1 107 ? 42.189 -4.024 -5.096 1.00 31.66 107 GLY A O 1
ATOM 825 N N . ALA A 1 108 ? 43.910 -3.718 -3.685 1.00 39.75 108 ALA A N 1
ATOM 826 C CA . ALA A 1 108 ? 44.301 -2.388 -4.136 1.00 39.75 108 ALA A CA 1
ATOM 827 C C . ALA A 1 108 ? 44.852 -2.398 -5.574 1.00 39.75 108 ALA A C 1
ATOM 829 O O . ALA A 1 108 ? 45.573 -3.311 -5.976 1.00 39.75 108 ALA A O 1
ATOM 830 N N . ALA A 1 109 ? 44.548 -1.333 -6.314 1.00 39.44 109 ALA A N 1
ATOM 831 C CA . ALA A 1 109 ? 45.075 -1.049 -7.640 1.00 39.44 109 ALA A CA 1
ATOM 832 C C . ALA A 1 109 ? 46.611 -0.930 -7.663 1.00 39.44 109 ALA A C 1
ATOM 834 O O . ALA A 1 109 ? 47.207 -0.309 -6.781 1.00 39.44 109 ALA A O 1
ATOM 835 N N . ARG A 1 110 ? 47.228 -1.431 -8.741 1.00 35.25 110 ARG A N 1
ATOM 836 C CA . ARG A 1 110 ? 48.510 -0.953 -9.283 1.00 35.25 110 ARG A CA 1
ATOM 837 C C . ARG A 1 110 ? 48.501 -1.090 -10.809 1.00 35.25 110 ARG A C 1
ATOM 839 O O . ARG A 1 110 ? 48.580 -2.200 -11.319 1.00 35.25 110 ARG A O 1
ATOM 846 N N . ASP A 1 111 ? 48.436 0.040 -11.505 1.00 45.62 111 ASP A N 1
ATOM 847 C CA . ASP A 1 111 ? 49.041 0.216 -12.833 1.00 45.62 111 ASP A CA 1
ATOM 848 C C . ASP A 1 111 ? 50.487 0.690 -12.597 1.00 45.62 111 ASP A C 1
ATOM 850 O O . ASP A 1 111 ? 50.698 1.567 -11.748 1.00 45.62 111 ASP A O 1
ATOM 854 N N . PRO A 1 112 ? 51.502 0.037 -13.190 1.00 43.22 112 PRO A N 1
ATOM 855 C CA . PRO A 1 112 ? 52.136 0.652 -14.361 1.00 43.22 112 PRO A CA 1
ATOM 856 C C . PRO A 1 112 ? 52.679 -0.362 -15.392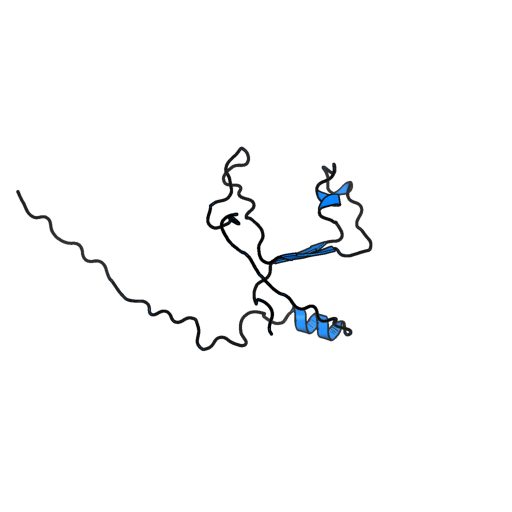 1.00 43.22 112 PRO A C 1
ATOM 858 O O . PRO A 1 112 ? 53.287 -1.370 -15.031 1.00 43.22 112 PRO A O 1
ATOM 861 N N . GLY A 1 113 ? 52.642 -0.002 -16.679 1.00 34.72 113 GLY A N 1
ATOM 862 C CA . GLY A 1 113 ? 53.743 -0.339 -17.596 1.00 34.72 113 GLY A CA 1
ATOM 863 C C . GLY A 1 113 ? 53.366 -0.899 -18.968 1.00 34.72 113 GLY A C 1
ATOM 864 O O . GLY A 1 113 ? 53.104 -2.086 -19.137 1.00 34.72 113 GLY A O 1
ATOM 865 N N . ARG A 1 114 ? 53.490 -0.041 -19.983 1.00 43.12 114 ARG A N 1
ATOM 866 C CA . ARG A 1 114 ? 53.676 -0.403 -21.398 1.00 43.12 114 ARG A CA 1
ATOM 867 C C . ARG A 1 114 ? 54.966 -1.224 -21.593 1.00 43.12 114 ARG A C 1
ATOM 869 O O . ARG A 1 114 ? 55.994 -0.834 -21.040 1.00 43.12 114 ARG A O 1
ATOM 876 N N . PRO A 1 115 ? 54.976 -2.204 -22.515 1.00 45.62 115 PRO A N 1
ATOM 877 C CA . PRO A 1 115 ? 56.169 -2.506 -23.299 1.00 45.62 115 PRO A CA 1
ATOM 878 C C . PRO A 1 115 ? 55.954 -2.303 -24.807 1.00 45.62 115 PRO A C 1
ATOM 880 O O . PRO A 1 115 ? 54.858 -2.427 -25.348 1.00 45.62 115 PRO A O 1
ATOM 883 N N . SER A 1 116 ? 57.049 -1.934 -25.460 1.00 43.56 116 SER A N 1
ATOM 884 C CA . SER A 1 116 ? 57.238 -1.758 -26.897 1.00 43.56 116 SER A CA 1
ATOM 885 C C . SER A 1 116 ? 57.102 -3.059 -27.688 1.00 43.56 116 SER A C 1
ATOM 887 O O . SER A 1 116 ? 57.759 -4.045 -27.357 1.00 43.56 116 SER A O 1
ATOM 889 N N . THR A 1 117 ? 56.379 -3.014 -28.804 1.00 47.03 117 THR A N 1
ATOM 890 C CA . THR A 1 117 ? 56.836 -3.459 -30.133 1.00 47.03 117 THR A CA 1
ATOM 891 C C . THR A 1 117 ? 56.143 -2.578 -31.165 1.00 47.03 117 THR A C 1
ATOM 893 O O . THR A 1 117 ? 54.980 -2.195 -30.898 1.00 47.03 117 THR A O 1
#

pLDDT: mean 79.21, std 22.41, range [31.66, 97.94]

Organism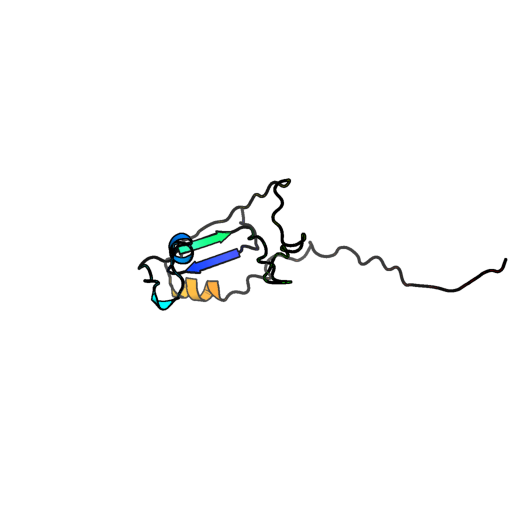: NCBI:txid3074435

Sequence (117 aa):
MSGEPLLEINASHFTPEDLSAGVRHDYQLTPRDAVVLQVNHRQMGVGGDNSWGAHTHDEFKLLADREYAYTYRLRPLTDVDEATALSRRPTAGSDREDLCAAPAGAGAARDPGRPST